Protein AF-A0A482XF02-F1 (afdb_monomer_lite)

Radius of gyration: 24.68 Å; chains: 1; bounding box: 50×35×67 Å

Structure (mmCIF, N/CA/C/O backbone):
data_AF-A0A482XF02-F1
#
_entry.id   AF-A0A482XF02-F1
#
loop_
_atom_site.group_PDB
_atom_site.id
_atom_site.type_symbol
_atom_site.label_atom_id
_atom_site.label_alt_id
_atom_site.label_comp_id
_atom_site.label_asym_id
_atom_site.label_entity_id
_atom_site.label_seq_id
_atom_site.pdbx_PDB_ins_code
_atom_site.Cartn_x
_atom_site.Cartn_y
_atom_site.Cartn_z
_atom_site.occupancy
_atom_site.B_iso_or_equiv
_atom_site.auth_seq_id
_atom_site.auth_comp_id
_atom_site.auth_asym_id
_atom_site.auth_atom_id
_atom_site.pdbx_PDB_model_num
ATOM 1 N N . MET A 1 1 ? -1.408 13.543 -3.909 1.00 49.38 1 MET A N 1
ATOM 2 C CA . MET A 1 1 ? -0.317 13.353 -4.892 1.00 49.38 1 MET A CA 1
ATOM 3 C C . MET A 1 1 ? -0.855 13.773 -6.253 1.00 49.38 1 MET A C 1
ATOM 5 O O . MET A 1 1 ? -1.843 13.208 -6.697 1.00 49.38 1 MET A O 1
ATOM 9 N N . THR A 1 2 ? -0.344 14.860 -6.829 1.00 48.16 2 THR A N 1
ATOM 10 C CA . THR A 1 2 ? -0.933 15.523 -8.007 1.00 48.16 2 THR A CA 1
ATOM 11 C C . THR A 1 2 ? -0.662 14.740 -9.295 1.00 48.16 2 THR A C 1
ATOM 13 O O . THR A 1 2 ? 0.409 14.159 -9.460 1.00 48.16 2 THR A O 1
ATOM 16 N N . ILE A 1 3 ? -1.611 14.764 -10.237 1.00 60.97 3 ILE A N 1
ATOM 17 C CA . ILE A 1 3 ? -1.560 14.055 -11.535 1.00 60.97 3 ILE A CA 1
ATOM 18 C C . ILE A 1 3 ? 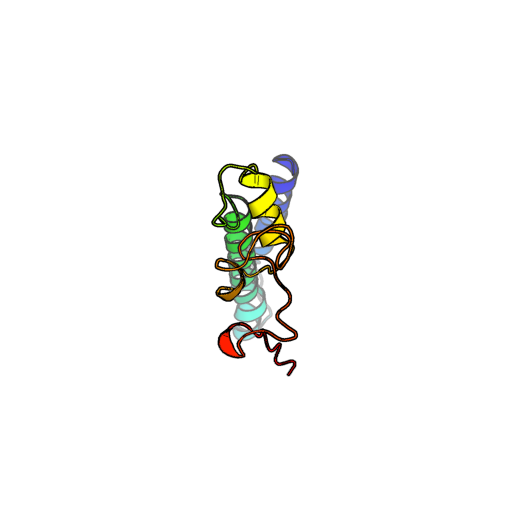-0.260 14.332 -12.317 1.00 60.97 3 ILE A C 1
ATOM 20 O O . ILE A 1 3 ? 0.250 13.442 -12.993 1.00 60.97 3 ILE A O 1
ATOM 24 N N . GLY A 1 4 ? 0.332 15.524 -12.171 1.00 61.78 4 GLY A N 1
ATOM 25 C CA . GLY A 1 4 ? 1.611 15.874 -12.803 1.00 61.78 4 GLY A CA 1
ATOM 26 C C . GLY A 1 4 ? 2.793 14.999 -12.365 1.00 61.78 4 GLY A C 1
ATOM 27 O O . GLY A 1 4 ? 3.586 14.590 -13.204 1.00 61.78 4 GLY A O 1
ATOM 28 N N . THR A 1 5 ? 2.873 14.632 -11.081 1.00 63.75 5 THR A N 1
ATOM 29 C CA . THR A 1 5 ? 3.939 13.742 -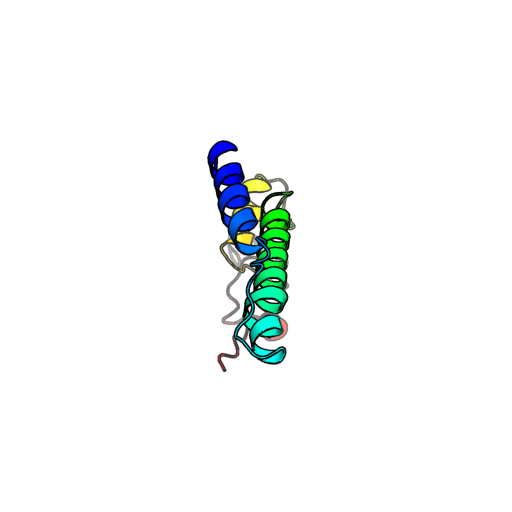10.573 1.00 63.75 5 THR A CA 1
ATOM 30 C C . THR A 1 5 ? 3.795 12.307 -11.082 1.00 63.75 5 THR A C 1
ATOM 32 O O . THR A 1 5 ? 4.789 11.648 -11.366 1.00 63.75 5 THR A O 1
ATOM 35 N N . MET A 1 6 ? 2.558 11.834 -11.275 1.00 61.19 6 MET A N 1
ATOM 36 C CA . MET A 1 6 ? 2.287 10.503 -11.831 1.00 61.19 6 MET A CA 1
ATOM 37 C C . MET A 1 6 ? 2.767 10.400 -13.287 1.00 61.19 6 MET A C 1
ATOM 39 O O . MET A 1 6 ? 3.364 9.396 -13.667 1.00 61.19 6 MET A O 1
ATOM 43 N N . LEU A 1 7 ? 2.550 11.442 -14.098 1.00 65.38 7 LEU A N 1
ATOM 44 C CA . LEU A 1 7 ? 2.954 11.474 -15.512 1.00 65.38 7 LEU A CA 1
ATOM 45 C C . LEU A 1 7 ? 4.478 11.485 -15.705 1.00 65.38 7 LEU A C 1
ATOM 47 O O . LEU A 1 7 ? 4.974 10.882 -16.658 1.00 65.38 7 LEU A O 1
ATOM 51 N N . ASP A 1 8 ? 5.222 12.099 -14.786 1.00 69.19 8 ASP A N 1
ATOM 52 C CA . ASP A 1 8 ? 6.689 12.129 -14.835 1.00 69.19 8 ASP A CA 1
ATOM 53 C C . ASP A 1 8 ? 7.298 10.735 -14.571 1.00 69.19 8 ASP A C 1
ATOM 55 O O . ASP A 1 8 ? 8.237 10.301 -15.246 1.00 69.19 8 ASP A O 1
ATOM 59 N N . VAL A 1 9 ? 6.665 9.944 -13.692 1.00 70.25 9 VAL A N 1
ATOM 60 C CA . VAL A 1 9 ? 7.013 8.526 -13.478 1.00 70.25 9 VAL A CA 1
ATOM 61 C C . VAL A 1 9 ? 6.804 7.709 -14.757 1.00 70.25 9 VAL A C 1
ATOM 63 O O . VAL A 1 9 ? 7.674 6.917 -15.129 1.00 70.25 9 VAL A O 1
ATOM 66 N N . PHE A 1 10 ? 5.700 7.922 -15.483 1.00 67.56 10 PHE A N 1
ATOM 67 C CA . PHE A 1 10 ? 5.478 7.264 -16.779 1.00 67.56 10 PHE A CA 1
ATOM 68 C C . PHE A 1 10 ? 6.538 7.660 -17.823 1.00 67.56 10 PHE A C 1
ATOM 70 O O . PHE A 1 10 ? 6.958 6.815 -18.622 1.00 67.56 10 PHE A O 1
ATOM 77 N N . GLY A 1 11 ? 7.022 8.906 -17.791 1.00 71.12 11 GLY A N 1
ATOM 78 C CA . GLY A 1 11 ? 8.146 9.373 -18.609 1.00 71.12 11 GLY A CA 1
ATOM 79 C C . GLY A 1 11 ? 9.453 8.628 -18.310 1.00 71.12 11 GLY A C 1
ATOM 80 O O . GLY A 1 11 ? 10.115 8.141 -19.233 1.00 71.12 11 GLY A O 1
ATOM 81 N N . GLY A 1 12 ? 9.783 8.458 -17.026 1.00 71.94 12 GLY A N 1
ATOM 82 C CA . GLY A 1 12 ? 10.946 7.686 -16.575 1.00 71.94 12 GLY A CA 1
ATOM 83 C C . GLY A 1 12 ? 10.869 6.202 -16.955 1.00 71.94 12 GLY A C 1
ATOM 84 O O . GLY A 1 12 ? 11.835 5.634 -17.469 1.00 71.94 12 GLY A O 1
ATOM 85 N N . VAL A 1 13 ? 9.695 5.583 -16.804 1.00 70.38 13 VAL A N 1
ATOM 86 C CA . VAL A 1 13 ? 9.457 4.178 -17.180 1.00 70.38 13 VAL A CA 1
ATOM 87 C C . VAL A 1 13 ? 9.605 3.966 -18.692 1.00 70.38 13 VAL A C 1
ATOM 89 O O . VAL A 1 13 ? 10.197 2.974 -19.122 1.00 70.38 13 VAL A O 1
ATOM 92 N N . LYS A 1 14 ? 9.165 4.918 -19.526 1.00 69.81 14 LYS A N 1
ATOM 93 C CA . LYS A 1 14 ? 9.317 4.846 -20.993 1.00 69.81 14 LYS A CA 1
ATOM 94 C C . LYS A 1 14 ? 10.783 4.741 -21.435 1.00 69.81 14 LYS A C 1
ATOM 96 O O . LYS A 1 14 ? 11.075 4.091 -22.439 1.00 69.81 14 LYS A O 1
ATOM 101 N N . SER A 1 15 ? 11.704 5.342 -20.682 1.00 68.56 15 SER A N 1
ATOM 102 C CA . SER A 1 15 ? 13.149 5.236 -20.924 1.00 68.56 15 SER A CA 1
ATOM 103 C C . SER A 1 15 ? 13.668 3.805 -20.723 1.00 68.56 15 SER A C 1
ATOM 105 O O . SER A 1 15 ? 14.467 3.319 -21.526 1.00 68.56 15 SER A O 1
ATOM 107 N N . VAL A 1 16 ? 13.150 3.092 -19.716 1.00 69.25 16 VAL A N 1
ATOM 108 C CA . VAL A 1 16 ? 13.533 1.702 -19.396 1.00 69.25 16 VAL A CA 1
ATOM 109 C C . VAL A 1 16 ? 13.116 0.730 -20.505 1.00 69.25 16 VAL A C 1
ATOM 111 O O . VAL A 1 16 ? 13.843 -0.213 -20.814 1.00 69.25 16 VAL A O 1
ATOM 114 N N . PHE A 1 17 ? 11.989 0.991 -21.173 1.00 69.88 17 PHE A N 1
ATOM 115 C CA . PHE A 1 17 ? 11.514 0.183 -22.303 1.00 69.88 17 PHE A CA 1
ATOM 116 C C . PHE A 1 17 ? 12.167 0.539 -23.651 1.00 69.88 17 PHE A C 1
ATOM 118 O O . PHE A 1 17 ? 11.849 -0.076 -24.674 1.00 69.88 17 PHE A O 1
ATOM 125 N N . LYS A 1 18 ? 13.101 1.501 -23.698 1.00 71.31 18 LYS A N 1
ATOM 126 C CA . LYS A 1 18 ? 13.764 1.884 -24.950 1.00 71.31 18 LYS A CA 1
ATOM 127 C C . LYS A 1 18 ? 14.697 0.770 -25.431 1.00 71.31 18 LYS A C 1
ATOM 129 O O . LYS A 1 18 ? 15.761 0.510 -24.869 1.00 71.31 18 LYS A O 1
ATOM 134 N N . ILE A 1 19 ? 14.317 0.135 -26.535 1.00 69.94 19 ILE A N 1
ATOM 135 C CA . ILE A 1 19 ? 15.117 -0.897 -27.197 1.00 69.94 19 ILE A CA 1
ATOM 136 C C . ILE A 1 19 ? 16.399 -0.267 -27.763 1.00 69.94 19 ILE A C 1
ATOM 138 O O . ILE A 1 19 ? 16.361 0.527 -28.702 1.00 69.94 19 ILE A O 1
ATOM 142 N N . ARG A 1 20 ? 17.560 -0.620 -27.190 1.00 69.12 20 ARG A N 1
ATOM 143 C CA . ARG A 1 20 ? 18.872 -0.290 -27.777 1.00 69.12 20 ARG A CA 1
ATOM 144 C C . ARG A 1 20 ? 19.155 -1.190 -28.984 1.00 69.12 20 ARG A C 1
ATOM 146 O O . ARG A 1 20 ? 18.946 -2.400 -28.896 1.00 69.12 20 ARG A O 1
ATOM 153 N N . ARG A 1 21 ? 19.630 -0.571 -30.074 1.00 66.12 21 ARG A N 1
ATOM 154 C CA . ARG A 1 21 ? 19.858 -1.171 -31.404 1.00 66.12 21 ARG A CA 1
ATOM 155 C C . ARG A 1 21 ? 21.186 -1.933 -31.519 1.00 66.12 21 ARG A C 1
ATOM 157 O O . ARG A 1 21 ? 21.292 -2.831 -32.340 1.00 66.12 21 ARG A O 1
ATOM 164 N N . THR A 1 22 ? 22.177 -1.586 -30.700 1.00 71.19 22 THR A N 1
ATOM 165 C CA . THR A 1 22 ? 23.480 -2.258 -30.629 1.00 71.19 22 THR A CA 1
ATOM 166 C C . THR A 1 22 ? 23.515 -3.207 -29.434 1.00 71.19 22 THR A C 1
ATOM 168 O O . THR A 1 22 ? 23.099 -2.842 -28.332 1.00 71.19 22 THR A O 1
ATOM 171 N N . HIS A 1 23 ? 23.966 -4.442 -29.664 1.00 66.06 23 HIS A N 1
ATOM 172 C CA . HIS A 1 23 ? 24.017 -5.490 -28.649 1.00 66.06 23 HIS A CA 1
ATOM 173 C C . HIS A 1 23 ? 25.427 -6.067 -28.582 1.00 66.06 23 HIS A C 1
ATOM 175 O O . HIS A 1 23 ? 25.905 -6.619 -29.567 1.00 66.06 23 HIS A O 1
ATOM 181 N N . ILE A 1 24 ? 26.080 -5.914 -27.432 1.00 77.31 24 ILE A N 1
ATOM 182 C CA . ILE A 1 24 ? 27.430 -6.439 -27.173 1.00 77.31 24 ILE A CA 1
ATOM 183 C C . ILE A 1 24 ? 27.353 -7.621 -26.175 1.00 77.31 24 ILE A C 1
ATOM 185 O O . ILE A 1 24 ? 28.291 -8.397 -26.056 1.00 77.31 24 ILE A O 1
ATOM 189 N N . ASP A 1 25 ? 26.197 -7.821 -25.520 1.00 76.94 25 ASP A N 1
ATOM 190 C CA . ASP A 1 25 ? 26.038 -8.742 -24.385 1.00 76.94 25 ASP A CA 1
ATOM 191 C C . ASP A 1 25 ? 25.346 -10.076 -24.719 1.00 76.94 25 ASP A C 1
ATOM 193 O O . ASP A 1 25 ? 24.560 -10.184 -25.667 1.00 76.94 25 ASP A O 1
ATOM 197 N N . SER A 1 26 ? 25.570 -11.071 -23.851 1.00 83.56 26 SER A N 1
ATOM 198 C CA . SER A 1 26 ? 24.922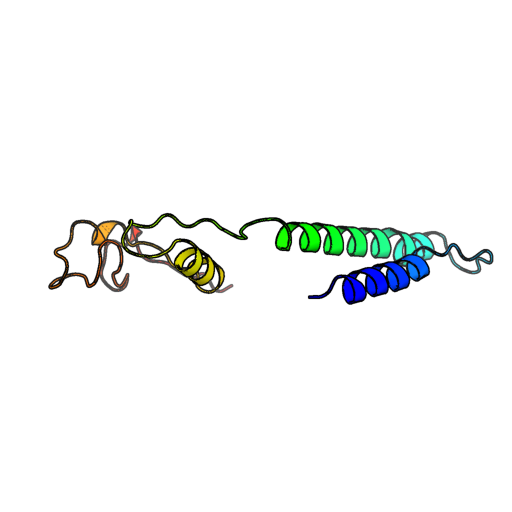 -12.393 -23.867 1.00 83.56 26 SER A CA 1
ATOM 199 C C . SER A 1 26 ? 23.402 -12.329 -23.627 1.00 83.56 26 SER A C 1
ATOM 201 O O . SER A 1 26 ? 22.877 -11.437 -22.951 1.00 83.56 26 SER A O 1
ATOM 203 N N . THR A 1 27 ? 22.674 -13.313 -24.166 1.00 81.06 27 THR A N 1
ATOM 204 C CA . THR A 1 27 ? 21.204 -13.423 -24.107 1.00 81.06 27 THR A CA 1
ATOM 205 C C . THR A 1 27 ? 20.662 -13.514 -22.680 1.00 81.06 27 THR A C 1
ATOM 207 O O . THR A 1 27 ? 19.610 -12.940 -22.395 1.00 81.06 27 THR A O 1
ATOM 210 N N . ILE A 1 28 ? 21.394 -14.170 -21.776 1.00 86.06 28 ILE A N 1
ATOM 211 C CA . ILE A 1 28 ? 21.019 -14.331 -20.363 1.00 86.06 28 ILE A CA 1
ATOM 212 C C . ILE A 1 28 ? 21.056 -12.985 -19.639 1.00 86.06 28 ILE A C 1
ATOM 214 O O . ILE A 1 28 ? 20.089 -12.609 -18.976 1.00 86.06 28 ILE A O 1
ATOM 218 N N . PHE A 1 29 ? 22.130 -12.214 -19.825 1.00 81.94 29 PHE A N 1
ATOM 219 C CA . PHE A 1 29 ? 22.222 -10.882 -19.233 1.00 81.94 29 PHE A CA 1
ATOM 220 C C . PHE A 1 29 ? 21.109 -9.978 -19.762 1.00 81.94 29 PHE A C 1
ATOM 222 O O . PHE A 1 29 ? 20.453 -9.302 -18.971 1.00 81.94 29 PHE A O 1
ATOM 229 N N . ARG A 1 30 ? 20.793 -10.050 -21.064 1.00 79.12 30 ARG A N 1
ATOM 230 C CA . ARG A 1 30 ? 19.674 -9.301 -21.662 1.00 79.12 30 ARG A CA 1
ATOM 231 C C . ARG A 1 30 ? 18.326 -9.615 -21.025 1.00 79.12 30 ARG A C 1
ATOM 233 O O . ARG A 1 30 ? 17.531 -8.696 -20.812 1.00 79.12 30 ARG A O 1
ATOM 240 N N . LEU A 1 31 ? 18.059 -10.887 -20.741 1.00 82.69 31 LEU A N 1
ATOM 241 C CA . LEU A 1 31 ? 16.832 -11.297 -20.066 1.00 82.69 31 LEU A CA 1
ATOM 242 C C . LEU A 1 31 ? 16.760 -10.682 -18.659 1.00 82.69 31 LEU A C 1
ATOM 244 O O . LEU A 1 31 ? 15.717 -10.152 -18.279 1.00 82.69 31 LEU A O 1
ATOM 248 N N . HIS A 1 32 ? 17.882 -10.665 -17.938 1.00 85.62 32 HIS A N 1
ATOM 249 C CA . HIS A 1 32 ? 17.945 -10.152 -16.572 1.00 85.62 32 HIS A CA 1
ATOM 250 C C . HIS A 1 32 ? 17.717 -8.630 -16.482 1.00 85.62 32 HIS A C 1
ATOM 252 O O . HIS A 1 32 ? 16.818 -8.164 -15.785 1.00 85.62 32 HIS A O 1
ATOM 258 N N . TYR A 1 33 ? 18.470 -7.812 -17.222 1.00 82.31 33 TYR A N 1
ATOM 259 C CA . TYR A 1 33 ? 18.354 -6.356 -17.046 1.00 82.31 33 TYR A CA 1
ATOM 260 C C . TYR A 1 33 ? 17.152 -5.734 -17.778 1.00 82.31 33 TYR A C 1
ATOM 262 O O . TYR A 1 33 ? 16.731 -4.637 -17.412 1.00 82.31 33 TYR A O 1
ATOM 270 N N . ARG A 1 34 ? 16.581 -6.404 -18.797 1.00 79.62 34 ARG A N 1
ATOM 271 C CA . ARG A 1 34 ? 15.387 -5.901 -19.509 1.00 79.62 34 ARG A CA 1
ATOM 272 C C . ARG A 1 34 ? 14.095 -6.560 -19.057 1.00 79.62 34 ARG A C 1
ATOM 274 O O . ARG A 1 34 ? 13.144 -5.855 -18.734 1.00 79.62 34 ARG A O 1
ATOM 281 N N . VAL A 1 35 ? 14.020 -7.890 -19.083 1.00 83.88 35 VAL A N 1
ATOM 282 C CA . VAL A 1 35 ? 12.740 -8.601 -18.927 1.00 83.88 35 VAL A CA 1
ATOM 283 C C . VAL A 1 35 ? 12.361 -8.719 -17.461 1.00 83.88 35 VAL A C 1
ATOM 285 O O . VAL A 1 35 ? 11.274 -8.288 -17.090 1.00 83.88 35 VAL A O 1
ATOM 288 N N . THR A 1 36 ? 13.253 -9.217 -16.602 1.00 88.12 36 THR A N 1
ATOM 289 C CA . THR A 1 36 ? 12.912 -9.345 -15.176 1.00 88.12 36 THR A CA 1
ATOM 290 C C . THR A 1 36 ? 12.731 -7.985 -14.510 1.00 88.12 36 THR A C 1
ATOM 292 O O . THR A 1 36 ? 11.758 -7.793 -13.788 1.00 88.12 36 THR A O 1
ATOM 295 N N . THR A 1 37 ? 13.577 -6.999 -14.823 1.00 86.38 37 THR A N 1
ATOM 296 C CA . THR A 1 37 ? 13.430 -5.639 -14.280 1.00 86.38 37 THR A CA 1
ATOM 297 C C . THR A 1 37 ? 12.116 -4.979 -14.707 1.00 86.38 37 THR A C 1
ATOM 299 O O . THR A 1 37 ? 11.424 -4.406 -13.869 1.00 86.38 37 THR A O 1
ATOM 302 N N . SER A 1 38 ? 11.721 -5.083 -15.983 1.00 84.94 38 SER A N 1
ATOM 303 C CA . SER A 1 38 ? 10.445 -4.510 -16.443 1.00 84.94 38 SER A CA 1
ATOM 304 C C . SER A 1 38 ? 9.226 -5.215 -15.846 1.00 84.94 38 SER A C 1
ATOM 306 O O . SER A 1 38 ? 8.266 -4.539 -15.475 1.00 84.94 38 SER A O 1
ATOM 308 N N . ALA A 1 39 ? 9.272 -6.541 -15.689 1.00 88.00 39 ALA A N 1
ATOM 309 C CA . ALA A 1 39 ? 8.206 -7.309 -15.048 1.00 88.00 39 ALA A CA 1
ATOM 310 C C . ALA A 1 39 ? 8.028 -6.926 -13.568 1.00 88.00 39 ALA A C 1
ATOM 312 O O . ALA A 1 39 ? 6.902 -6.720 -13.116 1.00 88.00 39 ALA A O 1
ATOM 313 N N . LEU A 1 40 ? 9.131 -6.770 -12.827 1.00 89.06 40 LEU A N 1
ATOM 314 C CA . LEU A 1 40 ? 9.095 -6.324 -11.432 1.00 89.06 40 LEU A CA 1
ATOM 315 C C . LEU A 1 40 ? 8.542 -4.899 -11.312 1.00 89.06 40 LEU A C 1
ATOM 317 O O . LEU A 1 40 ? 7.669 -4.660 -10.482 1.00 89.06 40 LEU A O 1
ATOM 321 N N . ILE A 1 41 ? 8.969 -3.973 -12.180 1.00 86.56 41 ILE A N 1
ATOM 322 C CA . ILE A 1 41 ? 8.435 -2.600 -12.211 1.00 86.56 41 ILE A CA 1
ATOM 323 C C . ILE A 1 41 ? 6.928 -2.605 -12.499 1.00 86.56 41 ILE A C 1
ATOM 325 O O . ILE A 1 41 ? 6.175 -1.912 -11.817 1.00 86.56 41 ILE A O 1
ATOM 329 N N . ALA A 1 42 ? 6.467 -3.402 -13.465 1.00 85.44 42 ALA A N 1
ATOM 330 C CA . ALA A 1 42 ? 5.043 -3.522 -13.774 1.00 85.44 42 ALA A CA 1
ATOM 331 C C . ALA A 1 42 ? 4.238 -4.077 -12.586 1.00 85.44 42 ALA A C 1
ATOM 333 O O . ALA A 1 42 ? 3.160 -3.565 -12.285 1.00 85.44 42 ALA A O 1
ATOM 334 N N . CYS A 1 43 ? 4.775 -5.073 -11.876 1.00 85.50 43 CYS A N 1
ATOM 335 C CA . CYS A 1 43 ? 4.158 -5.619 -10.668 1.00 85.50 43 CYS A CA 1
ATOM 336 C C . CYS A 1 43 ? 4.063 -4.564 -9.552 1.00 85.50 43 CYS A C 1
ATOM 338 O O . CYS A 1 43 ? 2.992 -4.377 -8.976 1.00 85.50 43 CYS A O 1
ATOM 340 N N . CYS A 1 44 ? 5.136 -3.803 -9.310 1.00 85.94 44 CYS A N 1
ATOM 341 C CA . CYS A 1 44 ? 5.134 -2.701 -8.344 1.00 85.94 44 CYS A CA 1
ATOM 342 C C . CYS A 1 44 ? 4.090 -1.633 -8.693 1.00 85.94 44 CYS A C 1
ATOM 344 O O . CYS A 1 44 ? 3.358 -1.185 -7.815 1.00 85.94 44 CYS A O 1
ATOM 346 N N . LEU A 1 45 ? 3.981 -1.252 -9.969 1.00 82.12 45 LEU A N 1
ATOM 347 C CA . LEU A 1 45 ? 2.973 -0.291 -10.427 1.00 82.12 45 LEU A CA 1
ATOM 348 C C . LEU A 1 45 ? 1.549 -0.842 -10.299 1.00 82.12 45 LEU A C 1
ATOM 350 O O . LEU A 1 45 ? 0.639 -0.093 -9.960 1.00 82.12 45 LEU A O 1
ATOM 354 N N . MET A 1 46 ? 1.343 -2.139 -10.532 1.00 83.31 46 MET A N 1
ATOM 355 C CA . MET A 1 46 ? 0.038 -2.783 -10.375 1.00 83.31 46 MET A CA 1
ATOM 356 C C . MET A 1 46 ? -0.393 -2.855 -8.903 1.00 83.31 46 MET A C 1
ATOM 358 O O . MET A 1 46 ? -1.548 -2.560 -8.591 1.00 83.31 46 MET A O 1
ATOM 362 N N . LEU A 1 47 ? 0.524 -3.211 -8.000 1.00 83.69 47 LEU A N 1
ATOM 363 C CA . LEU A 1 47 ? 0.293 -3.159 -6.553 1.00 83.69 47 LEU A CA 1
ATOM 364 C C . LEU A 1 47 ? 0.035 -1.723 -6.094 1.00 83.69 47 LEU A C 1
ATOM 366 O O . LEU A 1 47 ? -0.894 -1.477 -5.328 1.00 83.69 47 LEU A O 1
ATOM 370 N N . ALA A 1 48 ? 0.792 -0.765 -6.628 1.00 81.12 48 ALA A N 1
ATOM 371 C CA . ALA A 1 48 ? 0.568 0.635 -6.330 1.00 81.12 48 ALA A CA 1
ATOM 372 C C . ALA A 1 48 ? -0.807 1.099 -6.818 1.00 81.12 48 ALA A C 1
ATOM 374 O O . ALA A 1 48 ? -1.540 1.724 -6.069 1.00 81.12 48 ALA A O 1
ATOM 375 N N . ALA A 1 49 ? -1.226 0.739 -8.029 1.00 73.81 49 ALA A N 1
ATOM 376 C CA . ALA A 1 49 ? -2.561 1.069 -8.520 1.00 73.81 49 ALA A CA 1
ATOM 377 C C . ALA A 1 49 ? -3.667 0.489 -7.620 1.00 73.81 49 ALA A C 1
ATOM 379 O O . ALA A 1 49 ? -4.655 1.168 -7.354 1.00 73.81 49 ALA A O 1
ATOM 380 N N . LYS A 1 50 ? -3.476 -0.728 -7.091 1.00 68.00 50 LYS A N 1
ATOM 381 C CA . LYS A 1 50 ? -4.403 -1.358 -6.136 1.00 68.00 50 LYS A CA 1
ATOM 382 C C . LYS A 1 50 ? -4.519 -0.585 -4.820 1.00 68.00 50 LYS A C 1
ATOM 384 O O . LYS A 1 50 ? -5.612 -0.514 -4.281 1.00 68.00 50 LYS A O 1
ATOM 389 N N . GLN A 1 51 ? -3.441 0.033 -4.339 1.00 64.31 51 GLN A N 1
ATOM 390 C CA . GLN A 1 51 ? -3.470 0.838 -3.111 1.00 64.31 51 GLN A CA 1
ATOM 391 C C . GLN A 1 51 ? -4.073 2.245 -3.311 1.00 64.31 51 GLN A C 1
ATOM 393 O O . GLN A 1 51 ? -4.361 2.930 -2.337 1.00 64.31 51 GLN A O 1
ATOM 398 N N . PHE A 1 52 ? -4.246 2.690 -4.564 1.00 65.88 52 PHE A N 1
ATOM 399 C CA . PHE A 1 52 ? -4.840 3.990 -4.907 1.00 65.88 52 PHE A CA 1
ATOM 400 C C . PHE A 1 52 ? -6.321 3.908 -5.309 1.00 65.88 52 PHE A C 1
ATOM 402 O O . PHE A 1 52 ? -6.976 4.945 -5.398 1.00 65.88 52 PHE A O 1
ATOM 409 N N . VAL A 1 53 ? -6.854 2.710 -5.575 1.00 58.78 53 VAL A N 1
ATOM 410 C CA . VAL A 1 53 ? -8.241 2.511 -6.021 1.00 58.78 53 VAL A CA 1
ATOM 411 C C . VAL A 1 53 ? -9.021 1.753 -4.945 1.00 58.78 53 VAL A C 1
ATOM 413 O O . VAL A 1 53 ? -9.017 0.526 -4.926 1.00 58.78 53 VAL A O 1
ATOM 416 N N . GLY A 1 54 ? -9.710 2.496 -4.074 1.00 67.44 54 GLY A N 1
ATOM 417 C CA . GLY A 1 54 ? -10.615 1.962 -3.045 1.00 67.44 54 GLY A CA 1
ATOM 418 C C . GLY A 1 54 ? -10.108 2.117 -1.607 1.00 67.44 54 GLY A C 1
ATOM 419 O O . GLY A 1 54 ? -9.049 2.696 -1.372 1.00 67.44 54 GLY A O 1
ATOM 420 N N . ASN A 1 55 ? -10.886 1.600 -0.650 1.00 70.00 55 ASN A N 1
ATOM 421 C CA . ASN A 1 55 ? -10.503 1.547 0.762 1.00 70.00 55 ASN A CA 1
ATOM 422 C C . ASN A 1 55 ? -9.558 0.351 0.991 1.00 70.00 55 ASN A C 1
ATOM 424 O O . ASN A 1 55 ? -9.866 -0.755 0.541 1.00 70.00 55 ASN A O 1
ATOM 428 N N . PRO A 1 56 ? -8.409 0.538 1.666 1.00 72.25 56 PRO A N 1
ATOM 429 C CA . PRO A 1 56 ? -7.384 -0.499 1.805 1.00 72.25 56 PRO A CA 1
ATOM 430 C C . PRO A 1 56 ? -7.823 -1.683 2.687 1.00 72.25 56 PRO A C 1
ATOM 432 O O . PRO A 1 56 ? -7.271 -2.777 2.564 1.00 72.25 56 PRO A O 1
ATOM 435 N N . ILE A 1 57 ? -8.814 -1.473 3.558 1.00 75.56 57 ILE A N 1
ATOM 436 C CA . ILE A 1 57 ? -9.470 -2.476 4.400 1.00 75.56 57 ILE A CA 1
ATOM 437 C C . ILE A 1 57 ? -10.824 -1.918 4.872 1.00 75.56 57 ILE A C 1
ATOM 439 O O . ILE A 1 57 ? -10.930 -0.713 5.080 1.00 75.56 57 ILE A O 1
ATOM 443 N N . GLU A 1 58 ? -11.832 -2.776 5.044 1.00 81.44 58 GLU A N 1
ATOM 444 C CA . GLU A 1 58 ? -13.092 -2.436 5.724 1.00 81.44 58 GLU A CA 1
ATOM 445 C C . GLU A 1 58 ? -13.184 -3.230 7.032 1.00 81.44 58 GLU A C 1
ATOM 447 O O . GLU A 1 58 ? -13.100 -4.465 7.036 1.00 81.44 58 GLU A O 1
ATOM 452 N N . CYS A 1 59 ? -13.330 -2.522 8.148 1.00 81.12 59 CYS A N 1
ATOM 453 C CA . CYS A 1 59 ? -13.431 -3.080 9.489 1.00 81.12 59 CYS A CA 1
ATOM 454 C C . CYS A 1 59 ? -14.888 -3.128 9.977 1.00 81.12 59 CYS A C 1
ATOM 456 O O . CYS A 1 59 ? -15.678 -2.207 9.782 1.00 81.12 59 CYS A O 1
ATOM 458 N N . VAL A 1 60 ? -15.253 -4.209 10.673 1.00 78.31 60 VAL A N 1
ATOM 459 C CA . VAL A 1 60 ? -16.584 -4.355 11.285 1.00 78.31 60 VAL A CA 1
ATOM 460 C C . VAL A 1 60 ? -16.664 -3.477 12.537 1.00 78.31 60 VAL A C 1
ATOM 462 O O . VAL A 1 60 ? -15.884 -3.675 13.469 1.00 78.31 60 VAL A O 1
ATOM 465 N N . HIS A 1 61 ? -17.614 -2.537 12.591 1.00 73.88 61 HIS A N 1
ATOM 466 C CA . HIS A 1 61 ? -17.784 -1.640 13.739 1.00 73.88 61 HIS A CA 1
ATOM 467 C C . HIS A 1 61 ? -19.252 -1.344 14.099 1.00 73.88 61 HIS A C 1
ATOM 469 O O . HIS A 1 61 ? -20.168 -1.540 13.300 1.00 73.88 61 HIS A O 1
ATOM 475 N N . GLY A 1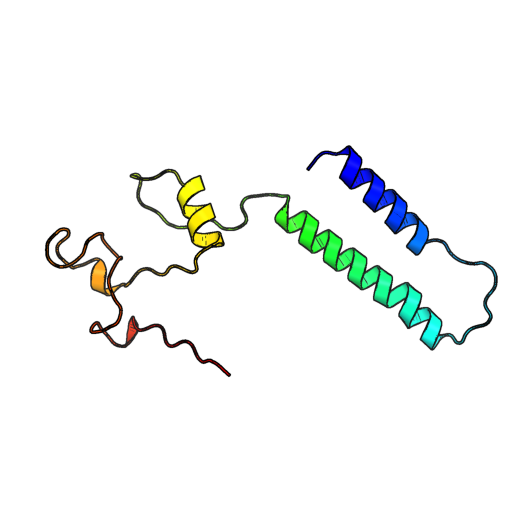 62 ? -19.477 -0.876 15.334 1.00 69.50 62 GLY A N 1
ATOM 476 C CA . GLY A 1 62 ? -20.777 -0.386 15.812 1.00 69.50 62 GLY A CA 1
ATOM 477 C C . GLY A 1 62 ? -21.077 1.042 15.337 1.00 69.50 62 GLY A C 1
ATOM 478 O O . GLY A 1 62 ? -20.160 1.798 15.033 1.00 69.50 62 GLY A O 1
ATOM 479 N N . LYS A 1 63 ? -22.358 1.441 15.291 1.00 72.56 63 LYS A N 1
ATOM 480 C CA . LYS A 1 63 ? -22.831 2.727 14.717 1.00 72.56 63 LYS A CA 1
ATOM 481 C C . LYS A 1 63 ? -22.331 4.001 15.424 1.00 72.56 63 LYS A C 1
ATOM 483 O O . LYS A 1 63 ? -22.664 5.097 14.986 1.00 72.56 63 LYS A O 1
ATOM 488 N N . ASP A 1 64 ? -21.555 3.867 16.491 1.00 77.00 64 ASP A N 1
ATOM 489 C CA . ASP A 1 64 ? -21.165 4.971 17.368 1.00 77.00 64 ASP A CA 1
ATOM 490 C C . ASP A 1 64 ? -19.966 5.782 16.833 1.00 77.00 64 ASP A C 1
ATOM 492 O O . ASP A 1 64 ? -19.703 6.881 17.318 1.00 77.00 64 ASP A O 1
ATOM 496 N N . ILE A 1 65 ? -19.227 5.257 15.845 1.00 79.25 65 ILE A N 1
ATOM 497 C CA . ILE A 1 65 ? -17.969 5.835 15.337 1.00 79.25 65 ILE A CA 1
ATOM 498 C C . ILE A 1 65 ? -17.984 5.831 13.795 1.00 79.25 65 ILE A C 1
ATOM 500 O O . ILE A 1 65 ? -18.454 4.856 13.206 1.00 79.25 65 ILE A O 1
ATOM 504 N N . PRO A 1 66 ? -17.485 6.882 13.113 1.00 83.69 66 PRO A N 1
ATOM 505 C CA . PRO A 1 66 ? -17.384 6.902 11.652 1.00 83.69 66 PRO A CA 1
ATOM 506 C C . PRO A 1 66 ? -16.428 5.821 11.113 1.00 83.69 66 PRO A C 1
ATOM 508 O O . PRO A 1 66 ? -15.305 5.684 11.602 1.00 83.69 66 PRO A O 1
ATOM 511 N N . ALA A 1 67 ? -16.864 5.111 10.065 1.00 82.44 67 ALA A N 1
ATOM 512 C CA . ALA A 1 67 ? -16.148 3.987 9.445 1.00 82.44 67 ALA A CA 1
ATOM 513 C C . ALA A 1 67 ? -14.714 4.338 9.021 1.00 82.44 67 ALA A C 1
ATOM 515 O O . ALA A 1 67 ? -13.780 3.607 9.327 1.00 82.44 67 ALA A O 1
ATOM 516 N N . GLU A 1 68 ? -14.519 5.518 8.426 1.00 82.75 68 GLU A N 1
ATOM 517 C CA . GLU A 1 68 ? -13.221 5.967 7.905 1.00 82.75 68 GLU A CA 1
ATOM 518 C C . GLU A 1 68 ? -12.120 6.019 8.980 1.00 82.75 68 GLU A C 1
ATOM 520 O O . GLU A 1 68 ? -10.964 5.665 8.729 1.00 82.75 68 GLU A O 1
ATOM 525 N N . VAL A 1 69 ? -12.474 6.420 10.206 1.00 83.88 69 VAL A N 1
ATOM 526 C CA . VAL A 1 69 ? -11.518 6.502 11.321 1.00 83.88 69 VAL A CA 1
ATOM 527 C C . VAL A 1 69 ? -11.123 5.104 11.789 1.00 83.88 69 VAL A C 1
ATOM 529 O O . VAL A 1 69 ? -9.947 4.859 12.063 1.00 83.88 69 VAL A O 1
ATOM 532 N N . ILE A 1 70 ? -12.087 4.182 11.856 1.00 84.06 70 ILE A N 1
ATOM 533 C CA . ILE A 1 70 ? -11.837 2.800 12.277 1.00 84.06 70 ILE A CA 1
ATOM 534 C C . ILE A 1 70 ? -11.036 2.050 11.219 1.00 84.06 70 ILE A C 1
ATOM 536 O O . ILE A 1 70 ? -10.070 1.381 11.577 1.00 84.06 70 ILE A O 1
ATOM 540 N N . ASP A 1 71 ? -11.371 2.203 9.942 1.00 84.88 71 ASP A N 1
ATOM 541 C CA . ASP A 1 71 ? -10.646 1.568 8.840 1.00 84.88 71 ASP A CA 1
ATOM 542 C C . ASP A 1 71 ? -9.184 2.033 8.808 1.00 84.88 71 ASP A C 1
ATOM 544 O O . ASP A 1 71 ? -8.265 1.215 8.722 1.00 84.88 71 ASP A O 1
ATOM 548 N N . THR A 1 72 ? -8.943 3.336 8.995 1.00 85.38 72 THR A N 1
ATOM 549 C CA . THR A 1 72 ? -7.583 3.896 9.095 1.00 85.38 72 THR A CA 1
ATOM 550 C C . THR A 1 72 ? -6.843 3.369 10.324 1.00 85.38 72 THR A C 1
ATOM 552 O O . THR A 1 72 ? -5.650 3.062 10.263 1.00 85.38 72 THR A O 1
ATOM 555 N N . TRP A 1 73 ? -7.537 3.237 11.455 1.00 83.94 73 TRP A N 1
ATOM 556 C CA . TRP A 1 73 ? -6.934 2.719 12.676 1.00 83.94 73 TRP A CA 1
ATOM 557 C C . TRP A 1 73 ? -6.595 1.230 12.568 1.00 83.94 73 TRP A C 1
ATOM 559 O O . TRP A 1 73 ? -5.485 0.850 12.927 1.00 83.94 73 TRP A O 1
ATOM 569 N N . CYS A 1 74 ? -7.486 0.409 12.012 1.00 80.06 74 CYS A N 1
ATOM 570 C CA . CYS A 1 74 ? -7.242 -1.000 11.697 1.00 80.06 74 CYS A CA 1
ATOM 571 C C . CYS A 1 74 ? -6.085 -1.191 10.709 1.00 80.06 74 CYS A C 1
ATOM 573 O O . CYS A 1 74 ? -5.330 -2.161 10.795 1.00 80.06 74 CYS A O 1
ATOM 575 N N . TRP A 1 75 ? -5.959 -0.273 9.750 1.00 81.62 75 TRP A N 1
ATOM 576 C CA . TRP A 1 75 ? -4.883 -0.293 8.770 1.00 81.62 75 TRP A CA 1
ATOM 577 C C . TRP A 1 75 ? -3.509 -0.048 9.410 1.00 81.62 75 TRP A C 1
ATOM 579 O O . TRP A 1 75 ? -2.536 -0.715 9.062 1.00 81.62 75 TRP A O 1
ATOM 589 N N . ILE A 1 76 ? -3.419 0.886 10.364 1.00 83.12 76 ILE A N 1
ATOM 590 C CA . ILE A 1 76 ? -2.157 1.247 11.037 1.00 83.12 76 ILE A CA 1
ATOM 591 C C . ILE A 1 76 ? -1.855 0.302 12.210 1.00 83.12 76 ILE A C 1
ATOM 593 O O . ILE A 1 76 ? -0.700 -0.061 12.443 1.00 83.12 76 ILE A O 1
ATOM 597 N N . HIS A 1 77 ? -2.882 -0.107 12.953 1.00 80.25 77 HIS A N 1
ATOM 598 C CA . HIS A 1 77 ? -2.776 -0.960 14.128 1.00 80.25 7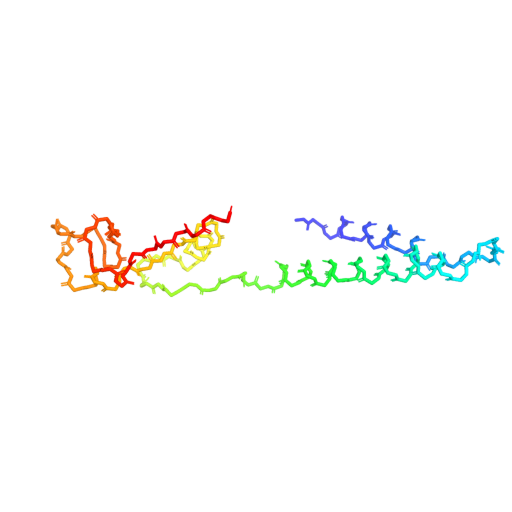7 HIS A CA 1
ATOM 599 C C . HIS A 1 77 ? -3.512 -2.279 13.907 1.00 80.25 77 HIS A C 1
ATOM 601 O O . HIS A 1 77 ? -4.730 -2.308 13.758 1.00 80.25 77 HIS A O 1
ATOM 607 N N . SER A 1 78 ? -2.782 -3.397 13.991 1.00 67.75 78 SER A N 1
ATOM 608 C CA . SER A 1 78 ? -3.383 -4.732 13.942 1.00 67.75 78 SER A CA 1
ATOM 609 C C . SER A 1 78 ? -4.154 -5.010 15.233 1.00 67.75 78 SER A C 1
ATOM 611 O O . SER A 1 78 ? -3.613 -5.547 16.208 1.00 67.75 78 SER A O 1
ATOM 613 N N . THR A 1 79 ? -5.412 -4.612 15.265 1.00 71.00 79 THR A N 1
ATOM 614 C CA . THR A 1 79 ? -6.267 -4.736 16.440 1.00 71.00 79 THR A CA 1
ATOM 615 C C . THR A 1 79 ? -7.202 -5.917 16.261 1.00 71.00 79 THR A C 1
ATOM 617 O O . THR A 1 79 ? -7.542 -6.321 15.151 1.00 71.00 79 THR A O 1
ATOM 620 N N . TYR A 1 80 ? -7.505 -6.588 17.365 1.00 73.00 80 TYR A N 1
ATOM 621 C CA . TYR A 1 80 ? -8.330 -7.785 17.369 1.00 73.00 80 TYR A CA 1
ATOM 622 C C . TYR A 1 80 ? -9.309 -7.696 18.526 1.00 73.00 80 TYR A C 1
ATOM 624 O O . TYR A 1 80 ? -8.972 -7.194 19.598 1.00 73.00 80 TYR A O 1
ATOM 632 N N . THR A 1 81 ? -10.522 -8.176 18.291 1.00 76.62 81 THR A N 1
ATOM 633 C CA . THR A 1 81 ? -11.564 -8.236 19.310 1.00 76.62 81 THR A CA 1
ATOM 634 C C . THR A 1 81 ? -11.390 -9.500 20.142 1.00 76.62 81 THR A C 1
ATOM 636 O O . THR A 1 81 ? -11.202 -10.584 19.591 1.00 76.62 81 THR A O 1
ATOM 639 N N . VAL A 1 82 ? -11.461 -9.372 21.464 1.00 78.50 82 VAL A N 1
ATOM 640 C CA . VAL A 1 82 ? -11.434 -10.506 22.396 1.00 78.50 82 VAL A CA 1
ATOM 641 C C . VAL A 1 82 ? -12.847 -11.068 22.516 1.00 78.50 82 VAL A C 1
ATOM 643 O O . VAL A 1 82 ? -13.750 -10.375 22.991 1.00 78.50 82 VAL A O 1
ATOM 646 N N . GLN A 1 83 ? -13.060 -12.323 22.115 1.00 78.38 83 GLN A N 1
ATOM 647 C CA . GLN A 1 83 ? -14.405 -12.906 22.061 1.00 78.38 83 GLN A CA 1
ATOM 648 C C . GLN A 1 83 ? -15.039 -12.982 23.461 1.00 78.38 83 GLN A C 1
ATOM 650 O O . GLN A 1 83 ? -16.213 -12.655 23.641 1.00 78.38 83 GLN A O 1
ATOM 655 N N . ALA A 1 84 ? -14.242 -13.331 24.478 1.00 76.75 84 ALA A N 1
ATOM 656 C CA . ALA A 1 84 ? -14.692 -13.400 25.868 1.00 76.75 84 ALA A CA 1
ATOM 657 C C . ALA A 1 84 ? -15.083 -12.038 26.478 1.00 76.75 84 ALA A C 1
ATOM 659 O O . ALA A 1 84 ? -15.704 -12.006 27.543 1.00 76.75 84 ALA A O 1
ATOM 660 N N . ALA A 1 85 ? -14.726 -10.922 25.837 1.00 78.44 85 ALA A N 1
ATOM 661 C CA . ALA A 1 85 ? -15.005 -9.574 26.325 1.00 78.44 85 ALA A CA 1
ATOM 662 C C . ALA A 1 85 ? -16.375 -9.035 25.881 1.00 78.44 85 ALA A C 1
ATOM 664 O O . ALA A 1 85 ? -16.809 -8.002 26.383 1.00 78.44 85 ALA A O 1
ATOM 665 N N . PHE A 1 86 ? -17.086 -9.719 24.977 1.00 79.31 86 PHE A N 1
ATOM 666 C CA . PHE A 1 86 ? -18.435 -9.309 24.560 1.00 79.31 86 PHE A CA 1
ATOM 667 C C . PHE A 1 86 ? -19.512 -9.598 25.613 1.00 79.31 86 PHE A C 1
ATOM 669 O O . PHE A 1 86 ? -20.506 -8.883 25.686 1.00 79.31 86 PHE A O 1
ATOM 676 N N . THR A 1 87 ? -19.325 -10.625 26.443 1.00 82.81 87 THR A N 1
ATOM 677 C CA . THR A 1 87 ? -20.285 -11.030 27.487 1.00 82.81 87 THR A CA 1
ATOM 678 C C . THR A 1 87 ? -20.039 -10.372 28.847 1.00 82.81 87 THR A C 1
ATOM 680 O O . THR A 1 87 ? -20.789 -10.621 29.790 1.00 82.81 87 THR A O 1
ATOM 683 N N . ARG A 1 88 ? -18.983 -9.561 28.983 1.00 80.56 88 ARG A N 1
ATOM 684 C CA . ARG A 1 88 ? -18.605 -8.914 30.250 1.00 80.56 88 ARG A CA 1
ATOM 685 C C . ARG A 1 88 ? -19.322 -7.578 30.440 1.00 80.56 88 ARG A C 1
ATOM 687 O O . ARG A 1 88 ? -19.739 -6.943 29.473 1.00 80.56 88 ARG A O 1
ATOM 694 N N . LYS A 1 89 ? -19.467 -7.138 31.696 1.00 83.38 89 LYS A N 1
ATOM 695 C CA . LYS A 1 89 ? -20.136 -5.867 32.004 1.00 83.38 89 LYS A CA 1
ATOM 696 C C . LYS A 1 89 ? -19.247 -4.676 31.648 1.00 83.38 89 LYS A C 1
ATOM 698 O O . LYS A 1 89 ? -18.163 -4.498 32.208 1.00 83.38 89 LYS A O 1
ATOM 703 N N . VAL A 1 90 ? -19.756 -3.836 30.749 1.00 85.12 90 VAL A N 1
ATOM 704 C CA . VAL A 1 90 ? -19.115 -2.583 30.334 1.00 85.12 90 VAL A CA 1
ATOM 705 C C . VAL A 1 90 ? -19.080 -1.595 31.504 1.00 85.12 90 VAL A C 1
ATOM 707 O O . VAL A 1 90 ? -20.082 -1.415 32.194 1.00 85.12 90 VAL A O 1
ATOM 710 N N . GLY A 1 91 ? -17.926 -0.966 31.732 1.00 80.06 91 GLY A N 1
ATOM 711 C CA . GLY A 1 91 ? -17.710 0.036 32.783 1.00 80.06 91 GLY A CA 1
ATOM 712 C C . GLY A 1 91 ? -17.282 -0.523 34.145 1.00 80.06 91 GLY A C 1
ATOM 713 O O . GLY A 1 91 ? -16.961 0.259 35.035 1.00 80.06 91 GLY A O 1
ATOM 714 N N . VAL A 1 92 ? -17.241 -1.850 34.306 1.00 83.38 92 VAL A N 1
ATOM 715 C CA . VAL A 1 92 ? -16.704 -2.520 35.505 1.00 83.38 92 VAL A CA 1
ATOM 716 C C . VAL A 1 92 ? -15.599 -3.492 35.108 1.00 83.38 92 VAL A C 1
ATOM 718 O O . VAL A 1 92 ? -14.453 -3.307 35.504 1.00 83.38 92 VAL A O 1
ATOM 721 N N . ASP A 1 93 ? -15.937 -4.486 34.281 1.00 80.50 93 ASP A N 1
ATOM 722 C CA . ASP A 1 93 ? -15.015 -5.557 33.889 1.00 80.50 93 ASP A CA 1
ATOM 723 C C . ASP A 1 93 ? -14.290 -5.251 32.573 1.00 80.50 93 ASP A C 1
ATOM 725 O O . ASP A 1 93 ? -13.161 -5.694 32.375 1.00 80.50 93 ASP A O 1
ATOM 729 N N . VAL A 1 94 ? -14.941 -4.519 31.658 1.00 82.25 94 VAL A N 1
ATOM 730 C CA . VAL A 1 94 ? -14.371 -4.127 30.359 1.00 82.25 94 VAL A CA 1
ATOM 731 C C . VAL A 1 94 ? -14.688 -2.667 30.020 1.00 82.25 94 VAL A C 1
ATOM 733 O O . VAL A 1 94 ? -15.789 -2.195 30.311 1.00 82.25 94 VAL A O 1
ATOM 736 N N . PRO A 1 95 ? -13.761 -1.930 29.383 1.00 81.38 95 PRO A N 1
ATOM 737 C CA . PRO A 1 95 ? -14.001 -0.554 28.948 1.00 81.38 95 PRO A CA 1
ATOM 738 C C . PRO A 1 95 ? -14.979 -0.461 27.766 1.00 81.38 95 PRO A C 1
ATOM 740 O O . PRO A 1 95 ? -15.730 0.506 27.675 1.00 81.38 95 PRO A O 1
ATOM 743 N N . TYR A 1 96 ? -14.996 -1.457 26.874 1.00 79.94 96 TYR A N 1
ATOM 744 C CA . TYR A 1 96 ? -15.897 -1.530 25.718 1.00 79.94 96 TYR A CA 1
ATOM 745 C C . TYR A 1 96 ? -16.093 -3.000 25.293 1.00 79.94 96 TYR A C 1
ATOM 747 O O . TYR A 1 96 ? -15.167 -3.798 25.480 1.00 79.94 96 TYR A O 1
ATOM 755 N N . PRO A 1 97 ? -17.251 -3.397 24.726 1.00 81.69 97 PRO A N 1
ATOM 756 C CA . PRO A 1 97 ? -17.461 -4.763 24.241 1.00 81.69 97 PRO A CA 1
ATOM 757 C C . PRO A 1 97 ? -16.364 -5.207 23.263 1.00 81.69 97 PRO A C 1
ATOM 759 O O . PRO A 1 97 ? -16.083 -4.527 22.280 1.00 81.69 97 PRO A O 1
ATOM 762 N N . GLY A 1 98 ? -15.727 -6.347 23.534 1.00 77.31 98 GLY A N 1
ATOM 763 C CA . GLY A 1 98 ? -14.650 -6.878 22.686 1.00 77.31 98 GLY A CA 1
ATOM 764 C C . GLY A 1 98 ? -13.259 -6.271 22.934 1.00 77.31 98 GLY A C 1
ATOM 765 O O . GLY A 1 98 ? -12.291 -6.748 22.339 1.00 77.31 98 GLY A O 1
ATOM 766 N N . VAL A 1 99 ? -13.132 -5.271 23.819 1.00 81.31 99 VAL A N 1
ATOM 767 C CA . VAL A 1 99 ? -11.855 -4.651 24.212 1.00 81.31 99 VAL A CA 1
ATOM 768 C C . VAL A 1 99 ? -11.474 -5.123 25.610 1.00 81.31 99 VAL A C 1
ATOM 770 O O . VAL A 1 99 ? -12.044 -4.680 26.604 1.00 81.31 99 VAL A O 1
ATOM 773 N N . ASP A 1 100 ? -10.492 -6.015 25.690 1.00 78.81 100 ASP A N 1
ATOM 774 C CA . ASP A 1 100 ? -9.953 -6.512 26.955 1.00 78.81 100 AS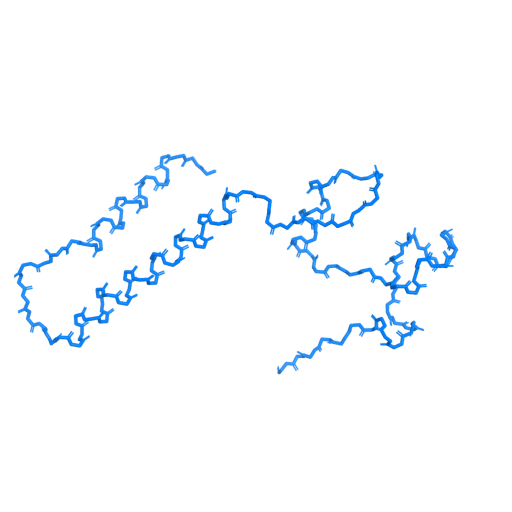P A CA 1
ATOM 775 C C . ASP A 1 100 ? -8.483 -6.918 26.799 1.00 78.81 100 ASP A C 1
ATOM 777 O O . ASP A 1 100 ? -7.978 -7.104 25.686 1.00 78.81 100 ASP A O 1
ATOM 781 N N . ASN A 1 101 ? -7.775 -7.058 27.916 1.00 76.00 101 ASN A N 1
ATOM 782 C CA . ASN A 1 101 ? -6.452 -7.647 27.905 1.00 76.00 101 ASN A CA 1
ATOM 783 C C . ASN A 1 101 ? -6.552 -9.172 27.702 1.00 76.00 101 ASN A C 1
ATOM 785 O O . ASN A 1 101 ? -7.385 -9.872 28.266 1.00 76.00 101 ASN A O 1
ATOM 789 N N . THR A 1 102 ? -5.646 -9.723 26.903 1.00 71.62 102 THR A N 1
ATOM 790 C CA . THR A 1 102 ? -5.486 -11.179 26.758 1.00 71.62 102 THR A CA 1
ATOM 791 C C . THR A 1 102 ? -4.662 -11.799 27.884 1.00 71.62 102 THR A C 1
ATOM 793 O O . THR A 1 102 ? -4.459 -13.014 27.933 1.00 71.62 102 THR A O 1
ATOM 796 N N . ARG A 1 103 ? -4.161 -10.973 28.809 1.00 65.06 103 ARG A N 1
ATOM 797 C CA . ARG A 1 103 ? -3.267 -11.367 29.897 1.00 65.06 103 ARG A CA 1
ATOM 798 C C . ARG A 1 103 ? -4.096 -11.797 31.111 1.00 65.06 103 ARG A C 1
ATOM 800 O O . ARG A 1 103 ? -4.138 -11.104 32.117 1.00 65.06 103 ARG A O 1
ATOM 807 N N . GLY A 1 104 ? -4.727 -12.965 30.999 1.00 65.38 104 GLY A N 1
ATOM 808 C CA . GLY A 1 104 ? -5.534 -13.573 32.069 1.00 65.38 104 GLY A CA 1
ATOM 809 C C . GLY A 1 104 ? -6.871 -14.164 31.609 1.00 65.38 104 GLY A C 1
ATOM 810 O O . GLY A 1 104 ? -7.543 -14.814 32.402 1.00 65.38 104 GLY A O 1
ATOM 811 N N . GLY A 1 105 ? -7.251 -13.955 30.343 1.00 67.94 105 GLY A N 1
ATOM 812 C CA . GLY A 1 105 ? -8.455 -14.524 29.732 1.00 67.94 105 GLY A CA 1
ATOM 813 C C . GLY A 1 105 ? -8.291 -15.963 29.224 1.00 67.94 105 GLY A C 1
ATOM 814 O O . GLY A 1 105 ? -7.270 -16.615 29.444 1.00 67.94 105 GLY A O 1
ATOM 815 N N . ASN A 1 106 ? -9.315 -16.452 28.516 1.00 69.69 106 ASN A N 1
ATOM 816 C CA . ASN A 1 106 ? -9.321 -17.773 27.887 1.00 69.69 106 ASN A CA 1
ATOM 817 C C . ASN A 1 106 ? -8.078 -17.932 26.981 1.00 69.69 106 ASN A C 1
ATOM 819 O O . ASN A 1 106 ? -7.818 -17.040 26.170 1.00 69.69 106 ASN A O 1
ATOM 823 N N . PRO A 1 107 ? -7.300 -19.031 27.075 1.00 71.19 107 PRO A N 1
ATOM 824 C CA . PRO A 1 107 ? -6.134 -19.250 26.216 1.00 71.19 107 PRO A CA 1
ATOM 825 C C . PRO A 1 107 ? -6.444 -19.167 24.714 1.00 71.19 107 PRO A C 1
ATOM 827 O O . PRO A 1 107 ? -5.543 -18.843 23.946 1.00 71.19 107 PRO A O 1
ATOM 830 N N . ALA A 1 108 ? -7.699 -19.394 24.306 1.00 70.19 108 ALA A N 1
ATOM 831 C CA . ALA A 1 108 ? -8.156 -19.222 22.927 1.00 70.19 108 ALA A CA 1
ATOM 832 C C . ALA A 1 108 ? -8.057 -17.773 22.409 1.00 70.19 108 ALA A C 1
ATOM 834 O O . ALA A 1 108 ? -7.834 -17.569 21.220 1.00 70.19 108 ALA A O 1
ATOM 835 N N . ASP A 1 109 ? -8.173 -16.774 23.287 1.00 69.69 109 ASP A N 1
ATOM 836 C CA . ASP A 1 109 ? -8.101 -15.363 22.897 1.00 69.69 109 ASP A CA 1
ATOM 837 C C . ASP A 1 109 ? -6.652 -14.840 22.883 1.00 69.69 109 ASP A C 1
ATOM 839 O O . ASP A 1 109 ? -6.378 -13.772 22.338 1.00 69.69 109 ASP A O 1
ATOM 843 N N . ARG A 1 110 ? -5.691 -15.573 23.468 1.00 71.25 110 ARG A N 1
ATOM 844 C CA . ARG A 1 110 ? -4.308 -15.108 23.646 1.00 71.25 110 ARG A CA 1
ATOM 845 C C . ARG A 1 110 ? -3.556 -15.062 22.314 1.00 71.25 110 ARG A C 1
ATOM 847 O O . ARG A 1 110 ? -3.151 -16.092 21.780 1.00 71.25 110 ARG A O 1
ATOM 854 N N . ARG A 1 111 ? -3.235 -13.857 21.831 1.00 68.19 111 ARG A N 1
ATOM 855 C CA . ARG A 1 111 ? -2.280 -13.703 20.723 1.00 68.19 111 ARG A CA 1
ATOM 856 C C . ARG A 1 111 ? -0.869 -14.091 21.164 1.00 68.19 111 ARG A C 1
ATOM 858 O O . ARG A 1 111 ? -0.268 -13.440 22.017 1.00 68.19 111 ARG A O 1
ATOM 865 N N . VAL A 1 112 ? -0.327 -15.132 20.540 1.00 66.31 112 VAL A N 1
ATOM 866 C CA . VAL A 1 112 ? 1.083 -15.513 20.649 1.00 66.31 112 VAL A CA 1
ATOM 867 C C . VAL A 1 112 ? 1.790 -15.038 19.385 1.00 66.31 112 VAL A C 1
ATOM 869 O O . VAL A 1 112 ? 1.581 -15.588 18.307 1.00 66.31 112 VAL A O 1
ATOM 872 N N . TYR A 1 113 ? 2.621 -14.005 19.506 1.00 66.50 113 TYR A N 1
ATOM 873 C CA . TYR A 1 113 ? 3.512 -13.602 18.423 1.00 66.50 113 TYR A CA 1
ATOM 874 C C . TYR A 1 113 ? 4.697 -14.565 18.408 1.00 66.50 113 TYR A C 1
ATOM 876 O O . TYR A 1 113 ? 5.522 -14.560 19.321 1.00 66.50 113 TYR A O 1
ATOM 884 N N . ARG A 1 114 ? 4.755 -15.439 17.400 1.00 56.59 114 ARG A N 1
ATOM 885 C CA . ARG A 1 114 ? 5.943 -16.256 17.151 1.00 56.59 114 ARG A CA 1
ATOM 886 C C . ARG A 1 114 ? 6.966 -15.354 16.473 1.00 56.59 114 ARG A C 1
ATOM 888 O O . ARG A 1 114 ? 6.847 -15.071 15.286 1.00 56.59 114 ARG A O 1
ATOM 895 N N . PHE A 1 115 ? 7.919 -14.856 17.248 1.00 50.91 115 PHE A N 1
ATOM 896 C CA . PHE A 1 115 ? 9.132 -14.286 16.682 1.00 50.91 115 PHE A CA 1
ATOM 897 C C . PHE A 1 115 ? 10.007 -15.466 16.257 1.00 50.91 115 PHE A C 1
ATOM 899 O O . PHE A 1 115 ? 10.271 -16.354 17.070 1.00 50.91 115 PHE A O 1
ATOM 906 N N . TYR A 1 116 ? 10.314 -15.530 14.964 1.00 50.00 116 TYR A N 1
ATOM 907 C CA . TYR A 1 116 ? 11.297 -16.459 14.408 1.00 50.00 116 TYR A CA 1
ATOM 908 C C . TYR A 1 116 ? 12.698 -16.041 14.849 1.00 50.00 116 TYR A C 1
ATOM 910 O O . TYR A 1 116 ? 12.933 -14.811 14.907 1.00 50.00 116 TYR A O 1
#

Secondary structure (DSSP, 8-state):
--HHHHHHHHHHHHHHT---S---S-HHHHIIIIIIHHHHHHHHHHHHHHHHSS-S------TTS-HHHHHHHHHHS-----GGGSSSPBTTTBSBTTB--SSSS-GGG-------

Sequence (116 aa):
MTIGTMLDVFGGVKSVFKIRRTHIDSTIFRLHYRVTTSALIACCLMLAAKQFVGNPIECVHGKDIPAEVIDTWCWIHSTYTVQAAFTRKVGVDVPYPGVDNTRGGNPADRRVYRFY

Foldseek 3Di:
DDPVVVVVVVVVLVVLQDDDPDDPDDPVVVCVSRVVVNVVVVVVVVVVVVVVPDQPDFDDDDPPDDRVVVSVCCVVDVDFFQQVQQPDDDPPQAVDRRDDDPVPDDPVRDDDDDDD

Organism: Laodelphax striatellus (NCBI:txid195883)

pLDDT: mean 75.11, std 8.9, range [48.16, 89.06]

InterPro domains:
  IPR000990 Innexin [PF00876] (25-100)
  IPR000990 Innexin [PS51013] (20-116)
  IPR000990 Innexin [PTHR11893] (6-86)